Protein AF-A0A2A5M3M6-F1 (afdb_monomer_lite)

pLDDT: mean 82.06, std 17.43, range [42.78, 98.5]

Sequence (174 aa):
FLFVLPYLSKNAVIMMHDLTFHIYC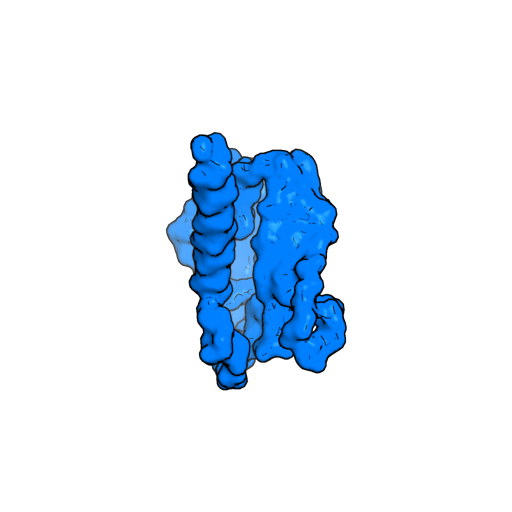NVPYRNICSILFSSFFGKKYYLKEDYTQHDPDFQNIGYCILDSEHLDEDKLKVYFRLLNLPWVYMLDSNDIEVSIIFFKRHYGDGFVKIFSKILEIQKEWFDKNMINFNDVWKPKEIIFQTEYNSAKVRVQSQLSYKLGQTMIINSKSI

Foldseek 3Di:
DVLCVLVAAQQRKDKFFLLLQVVQWPAPCSNVRVLVLVLAAADKDADFDPDDPPDGPSGRMIMGRGHRVCLPPVSVVSVLVSLLRADPDADDPVVLVVVLVSCCVRPNPVSSVSNVVSNVNNVVCVVVVVDPRPPDIDDPPPVCCVPPPDPVVVVVVVVVVVVVVVVVVVVVVD

Radius of gyration: 19.98 Å; chains: 1; bounding box: 68×46×31 Å

Structure (mmCIF, N/CA/C/O backbone):
data_AF-A0A2A5M3M6-F1
#
_entry.id   AF-A0A2A5M3M6-F1
#
loop_
_atom_site.group_PDB
_atom_site.id
_atom_site.type_symbol
_atom_site.label_atom_id
_atom_site.label_alt_id
_atom_site.label_comp_id
_atom_site.label_asym_id
_atom_site.label_entity_id
_atom_site.label_seq_id
_atom_site.pdbx_PDB_ins_code
_atom_site.Cartn_x
_atom_site.Cartn_y
_atom_site.Cartn_z
_atom_site.occupancy
_atom_site.B_iso_or_equiv
_atom_site.auth_seq_id
_atom_site.auth_comp_id
_atom_site.auth_asym_id
_atom_site.auth_atom_id
_atom_site.pdbx_PDB_model_num
ATOM 1 N N . PHE A 1 1 ? -2.678 0.400 -2.857 1.00 91.38 1 PHE A N 1
ATOM 2 C CA . PHE A 1 1 ? -3.033 0.624 -1.437 1.00 91.38 1 PHE A CA 1
ATOM 3 C C . PHE A 1 1 ? -2.824 2.077 -1.006 1.00 91.38 1 PHE A C 1
ATOM 5 O O . PHE A 1 1 ? -3.806 2.717 -0.656 1.00 91.38 1 PHE A O 1
ATOM 12 N N . LEU A 1 2 ? -1.606 2.631 -1.101 1.00 96.31 2 LEU A N 1
ATOM 13 C CA . LEU A 1 2 ? -1.300 4.013 -0.682 1.00 96.31 2 LEU A CA 1
ATOM 14 C C . LEU A 1 2 ? -2.174 5.104 -1.334 1.00 96.31 2 LEU A C 1
ATOM 16 O O . LEU A 1 2 ? -2.390 6.137 -0.726 1.00 96.31 2 LEU A O 1
ATOM 20 N N . PHE A 1 3 ? -2.728 4.904 -2.528 1.00 96.88 3 PHE A N 1
ATOM 21 C CA . PHE A 1 3 ? -3.658 5.879 -3.123 1.00 96.88 3 PHE A CA 1
ATOM 22 C C . PHE A 1 3 ? -5.047 5.917 -2.474 1.00 96.88 3 PHE A C 1
ATOM 24 O O . PHE A 1 3 ? -5.772 6.894 -2.605 1.00 96.88 3 PHE A O 1
ATOM 31 N N . VAL A 1 4 ? -5.437 4.849 -1.780 1.00 96.62 4 VAL A N 1
ATOM 32 C CA . VAL A 1 4 ? -6.770 4.724 -1.172 1.00 96.62 4 VAL A CA 1
ATOM 33 C C . VAL A 1 4 ? -6.716 5.022 0.324 1.00 96.62 4 VAL A C 1
ATOM 35 O O . VAL A 1 4 ? -7.675 5.551 0.877 1.00 96.62 4 VAL A O 1
ATOM 38 N N . LEU A 1 5 ? -5.580 4.727 0.965 1.00 96.25 5 LEU A N 1
ATOM 39 C CA . LEU A 1 5 ? -5.375 4.834 2.409 1.00 96.25 5 LEU A CA 1
ATOM 40 C C . LEU A 1 5 ? -5.850 6.165 3.042 1.00 96.25 5 LEU A C 1
ATOM 42 O O . LEU A 1 5 ? -6.527 6.081 4.062 1.00 96.25 5 LEU A O 1
ATOM 46 N N . PRO A 1 6 ? -5.613 7.364 2.466 1.00 97.31 6 PRO A N 1
ATOM 47 C CA . PRO A 1 6 ? -6.026 8.634 3.081 1.00 97.31 6 PRO A CA 1
ATOM 48 C C . PRO A 1 6 ? -7.541 8.836 3.148 1.00 97.31 6 PRO A C 1
ATOM 50 O O . PRO A 1 6 ? -8.018 9.689 3.890 1.00 97.31 6 PRO A O 1
ATOM 53 N N . TYR A 1 7 ? -8.292 8.094 2.336 1.00 97.12 7 TYR A N 1
ATOM 54 C CA . TYR A 1 7 ? -9.745 8.204 2.241 1.00 97.12 7 TYR A CA 1
ATOM 55 C C . TYR A 1 7 ? -10.468 7.152 3.083 1.00 97.12 7 TYR A C 1
ATOM 57 O O . TYR A 1 7 ? -11.699 7.128 3.117 1.00 97.12 7 TYR A O 1
ATOM 65 N N . LEU A 1 8 ? -9.726 6.265 3.747 1.00 96.38 8 LEU A N 1
ATOM 66 C CA . LEU A 1 8 ? -10.312 5.259 4.615 1.00 96.38 8 LEU A CA 1
ATOM 67 C C . LEU A 1 8 ? -10.756 5.893 5.934 1.00 96.38 8 LEU A C 1
ATOM 69 O O . LEU A 1 8 ? -10.053 6.698 6.543 1.00 96.38 8 LEU A O 1
ATOM 73 N N . SER A 1 9 ? -11.944 5.513 6.401 1.00 96.81 9 SER A N 1
ATOM 74 C CA . SER A 1 9 ? -12.420 5.929 7.716 1.00 96.81 9 SER A CA 1
ATOM 75 C C . SER A 1 9 ? -11.545 5.336 8.823 1.00 96.81 9 SER A C 1
ATOM 77 O O . SER A 1 9 ? -10.909 4.291 8.661 1.00 96.81 9 SER A O 1
ATOM 79 N N . LYS A 1 10 ? -11.570 5.953 10.008 1.00 95.75 10 LYS A N 1
ATOM 80 C CA . LYS A 1 10 ? -11.025 5.315 11.215 1.00 95.75 10 LYS A CA 1
ATOM 81 C C . LYS A 1 10 ? -11.660 3.932 11.385 1.00 95.75 10 LYS A C 1
ATOM 83 O O . LYS A 1 10 ? -12.865 3.784 11.182 1.00 95.75 10 LYS A O 1
ATOM 88 N N . ASN A 1 11 ? -10.853 2.937 11.748 1.00 96.56 11 ASN A N 1
ATOM 89 C CA . ASN A 1 11 ? -11.289 1.546 11.894 1.00 96.56 11 ASN A CA 1
ATOM 90 C C . ASN A 1 11 ? -11.865 0.910 10.617 1.00 96.56 11 ASN A C 1
ATOM 92 O O . ASN A 1 11 ? -12.656 -0.030 10.702 1.00 96.56 11 ASN A O 1
ATOM 96 N N . ALA A 1 12 ? -11.496 1.416 9.433 1.00 97.44 12 ALA A N 1
ATOM 97 C CA . ALA A 1 12 ? -11.903 0.810 8.172 1.00 97.44 12 ALA A CA 1
ATOM 98 C C . ALA A 1 12 ? -11.524 -0.677 8.128 1.00 97.44 12 ALA A C 1
ATOM 100 O O . ALA A 1 12 ? -10.429 -1.079 8.531 1.00 97.44 12 ALA A O 1
ATOM 101 N N . VAL A 1 13 ? -12.442 -1.486 7.606 1.00 97.44 13 VAL A N 1
ATOM 102 C CA . VAL A 1 13 ? -12.218 -2.914 7.395 1.00 97.44 13 VAL A CA 1
ATOM 103 C C . VAL A 1 13 ? -11.672 -3.114 5.992 1.00 97.44 13 VAL A C 1
ATOM 105 O O . VAL A 1 13 ? -12.346 -2.801 5.012 1.00 97.44 13 VAL A O 1
ATOM 108 N N . ILE A 1 14 ? -10.462 -3.657 5.892 1.00 95.94 14 ILE A N 1
ATOM 109 C CA . ILE A 1 14 ? -9.851 -4.027 4.615 1.00 95.94 14 ILE A CA 1
ATOM 110 C C . ILE A 1 14 ? -9.850 -5.538 4.497 1.00 95.94 14 ILE A C 1
ATOM 112 O O . ILE A 1 14 ? -9.270 -6.219 5.337 1.00 95.94 14 ILE A O 1
ATOM 116 N N . MET A 1 15 ? -10.455 -6.046 3.430 1.00 94.50 15 MET A N 1
ATOM 117 C CA . MET A 1 15 ? -10.377 -7.449 3.045 1.00 94.50 15 MET A CA 1
ATOM 118 C C . MET A 1 15 ? -9.305 -7.629 1.971 1.00 94.50 15 MET A C 1
ATOM 120 O O . MET A 1 15 ? -9.247 -6.855 1.016 1.00 94.50 15 MET A O 1
ATOM 124 N N . MET A 1 16 ? -8.467 -8.650 2.126 1.00 92.81 16 MET A N 1
ATOM 125 C CA . MET A 1 16 ? -7.447 -9.033 1.156 1.00 92.81 16 MET A CA 1
ATOM 126 C C . MET A 1 16 ? -7.585 -10.508 0.800 1.00 92.81 16 MET A C 1
ATOM 128 O O . MET A 1 16 ? -7.798 -11.348 1.671 1.00 92.81 16 MET A O 1
ATOM 132 N N . HIS A 1 17 ? -7.451 -10.796 -0.490 1.00 90.25 17 HIS A N 1
ATOM 133 C CA . HIS A 1 17 ? -7.327 -12.144 -1.030 1.00 90.25 17 HIS A CA 1
ATOM 134 C C . HIS A 1 17 ? -5.865 -12.426 -1.407 1.00 90.25 17 HIS A C 1
ATOM 136 O O . HIS A 1 17 ? -5.018 -11.529 -1.346 1.00 90.25 17 HIS A O 1
ATOM 142 N N . ASP A 1 18 ? -5.587 -13.658 -1.830 1.00 89.50 18 ASP A N 1
ATOM 143 C CA . ASP A 1 18 ? -4.273 -14.104 -2.307 1.00 89.50 18 ASP A CA 1
ATOM 144 C C . ASP A 1 18 ? -3.166 -14.027 -1.246 1.00 89.50 18 ASP A C 1
ATOM 146 O O . ASP A 1 18 ? -1.984 -13.859 -1.557 1.00 89.50 18 ASP A O 1
ATOM 150 N N . LEU A 1 19 ? -3.537 -14.182 0.030 1.00 89.81 19 LEU A N 1
ATOM 151 C CA . LEU A 1 19 ? -2.593 -14.182 1.151 1.00 89.81 19 LEU A CA 1
ATOM 152 C C . LEU A 1 19 ? -1.623 -15.367 1.095 1.00 89.81 19 LEU A C 1
ATOM 154 O O . LEU A 1 19 ? -0.476 -15.247 1.521 1.00 89.81 19 LEU A O 1
ATOM 158 N N . THR A 1 20 ? -2.039 -16.488 0.511 1.00 87.81 20 THR A N 1
ATOM 159 C CA . THR A 1 20 ? -1.214 -17.690 0.349 1.00 87.81 20 THR A CA 1
ATOM 160 C C . THR A 1 20 ? -0.894 -17.968 -1.120 1.00 87.81 20 THR A C 1
ATOM 162 O O . THR A 1 20 ? -0.397 -19.030 -1.466 1.00 87.81 20 THR A O 1
ATOM 165 N N . PHE A 1 21 ? -1.066 -16.999 -2.026 1.00 85.31 21 PHE A N 1
ATOM 166 C CA . PHE A 1 21 ? -0.815 -17.205 -3.463 1.00 85.31 21 PHE A CA 1
ATOM 167 C C . PHE A 1 21 ? 0.598 -17.722 -3.791 1.00 85.31 21 PHE A C 1
ATOM 169 O O . PHE A 1 21 ? 0.797 -18.487 -4.737 1.00 85.31 21 PHE A O 1
ATOM 176 N N . HIS A 1 22 ? 1.572 -17.386 -2.947 1.00 85.62 22 HIS A N 1
ATOM 177 C CA . HIS A 1 22 ? 2.954 -17.829 -3.054 1.00 85.62 22 HIS A CA 1
ATOM 178 C C . HIS A 1 22 ? 3.195 -19.331 -2.879 1.00 85.62 22 HIS A C 1
ATOM 180 O O . HIS A 1 22 ? 4.246 -19.801 -3.316 1.00 85.62 22 HIS A O 1
ATOM 186 N N . ILE A 1 23 ? 2.259 -20.081 -2.287 1.00 82.38 23 ILE A N 1
ATOM 187 C CA . ILE A 1 23 ? 2.345 -21.550 -2.225 1.00 82.38 23 ILE A CA 1
ATOM 188 C C . ILE A 1 23 ? 1.782 -22.222 -3.486 1.00 82.38 23 ILE A C 1
ATOM 190 O O . ILE A 1 23 ? 2.126 -23.364 -3.777 1.00 82.38 23 ILE A O 1
ATOM 194 N N . TYR A 1 24 ? 0.959 -21.512 -4.266 1.00 76.62 24 TYR A N 1
ATOM 195 C CA . TYR A 1 24 ? 0.298 -22.053 -5.459 1.00 76.62 24 TYR A CA 1
ATOM 196 C C . TYR A 1 24 ? 1.056 -21.774 -6.761 1.00 76.62 24 TYR A C 1
ATOM 198 O O . TYR A 1 24 ? 0.854 -22.472 -7.755 1.00 76.62 24 TYR A O 1
ATOM 206 N N . CYS A 1 25 ? 1.923 -20.759 -6.791 1.00 72.69 25 CYS A N 1
ATOM 207 C CA . CYS A 1 25 ? 2.657 -20.382 -7.996 1.00 72.69 25 CYS A CA 1
ATOM 208 C C . CYS A 1 25 ? 4.049 -19.831 -7.673 1.00 72.69 25 CYS A C 1
ATOM 210 O O . CYS A 1 25 ? 4.228 -19.119 -6.692 1.00 72.69 25 CYS A O 1
ATOM 212 N N . ASN A 1 26 ? 5.036 -20.110 -8.526 1.00 77.00 26 ASN A N 1
ATOM 213 C CA . ASN A 1 26 ? 6.369 -19.518 -8.417 1.00 77.00 26 ASN A CA 1
ATOM 214 C C . ASN A 1 26 ? 6.507 -18.341 -9.394 1.00 77.00 26 ASN A C 1
ATOM 216 O O . ASN A 1 26 ? 7.112 -18.486 -10.449 1.00 77.00 26 ASN A O 1
ATOM 220 N N . VAL A 1 27 ? 5.892 -17.200 -9.065 1.00 78.81 27 VAL A N 1
ATOM 221 C CA . VAL A 1 27 ? 6.075 -15.933 -9.803 1.00 78.81 27 VAL A CA 1
ATOM 222 C C . VAL A 1 27 ? 6.726 -14.871 -8.919 1.00 78.81 27 VAL A C 1
ATOM 224 O O . VAL A 1 27 ? 6.575 -14.945 -7.695 1.00 78.81 27 VAL A O 1
ATOM 227 N N . PRO A 1 28 ? 7.424 -13.866 -9.476 1.00 77.25 28 PRO A N 1
ATOM 228 C CA . PRO A 1 28 ? 8.188 -12.909 -8.668 1.00 77.25 28 PRO A CA 1
ATOM 229 C C . PRO A 1 28 ? 7.354 -12.085 -7.666 1.00 77.25 28 PRO A C 1
ATOM 231 O O . PRO A 1 28 ? 7.847 -11.736 -6.602 1.00 77.25 28 PRO A O 1
ATOM 234 N N . TYR A 1 29 ? 6.074 -11.824 -7.955 1.00 81.88 29 TYR A N 1
ATOM 235 C CA . TYR A 1 29 ? 5.177 -10.977 -7.146 1.00 81.88 29 TYR A CA 1
ATOM 236 C C . TYR A 1 29 ? 4.211 -11.759 -6.237 1.00 81.88 29 TYR A C 1
ATOM 238 O O . TYR A 1 29 ? 3.288 -11.195 -5.644 1.00 81.88 29 TYR A O 1
ATOM 246 N N . ARG A 1 30 ? 4.399 -13.075 -6.125 1.00 85.38 30 ARG A N 1
ATOM 247 C CA . ARG A 1 30 ? 3.440 -14.003 -5.504 1.00 85.38 30 ARG A CA 1
ATOM 248 C C . ARG A 1 30 ? 3.135 -13.753 -4.021 1.00 85.38 30 ARG A C 1
ATOM 250 O O . ARG A 1 30 ? 2.126 -14.224 -3.509 1.00 85.38 30 ARG A O 1
ATOM 257 N N . ASN A 1 31 ? 4.019 -13.054 -3.315 1.00 89.31 31 ASN A N 1
ATOM 258 C CA . ASN A 1 31 ? 3.945 -12.807 -1.873 1.00 89.31 31 ASN A CA 1
ATOM 259 C C . ASN A 1 31 ? 3.484 -11.383 -1.516 1.00 89.31 31 ASN A C 1
ATOM 261 O O . ASN A 1 31 ? 3.326 -11.091 -0.330 1.00 89.31 31 ASN A O 1
ATOM 265 N N . ILE A 1 32 ? 3.244 -10.503 -2.498 1.00 90.62 32 ILE A N 1
ATOM 266 C CA . ILE A 1 32 ? 2.943 -9.082 -2.249 1.00 90.62 32 ILE A CA 1
ATOM 267 C C . ILE A 1 32 ? 1.692 -8.915 -1.376 1.00 90.62 32 ILE A C 1
ATOM 269 O O . ILE A 1 32 ? 1.721 -8.142 -0.417 1.00 90.62 32 ILE A O 1
ATOM 273 N N . CYS A 1 33 ? 0.618 -9.663 -1.652 1.00 92.75 33 CYS A N 1
ATOM 274 C CA . CYS A 1 33 ? -0.609 -9.595 -0.853 1.00 92.75 33 CYS A CA 1
ATOM 275 C C . CYS A 1 33 ? -0.374 -10.026 0.600 1.00 92.75 33 CYS A C 1
ATOM 277 O O . CYS A 1 33 ? -0.812 -9.332 1.516 1.00 92.75 33 CYS A O 1
ATOM 279 N N . SER A 1 34 ? 0.379 -11.112 0.810 1.00 92.88 34 SER A N 1
ATOM 280 C CA . SER A 1 34 ? 0.761 -11.580 2.147 1.00 92.88 34 SER A CA 1
ATOM 281 C C . SER A 1 34 ? 1.544 -10.514 2.908 1.00 92.88 34 SER A C 1
ATOM 283 O O . SER A 1 34 ? 1.196 -10.189 4.039 1.00 92.88 34 SER A O 1
ATOM 285 N N . ILE A 1 35 ? 2.582 -9.946 2.287 1.00 95.00 35 ILE A N 1
ATOM 286 C CA . ILE A 1 35 ? 3.453 -8.954 2.928 1.00 95.00 35 ILE A CA 1
ATOM 287 C C . ILE A 1 35 ? 2.660 -7.697 3.292 1.00 95.00 35 ILE A C 1
ATOM 289 O O . ILE A 1 35 ? 2.782 -7.186 4.410 1.00 95.00 35 ILE A O 1
ATOM 293 N N . LEU A 1 36 ? 1.830 -7.206 2.367 1.00 96.19 36 LEU A N 1
ATOM 294 C CA . LEU A 1 36 ? 1.000 -6.033 2.608 1.00 96.19 36 LEU A CA 1
ATOM 295 C C . LEU A 1 36 ? 0.023 -6.281 3.763 1.00 96.19 36 LEU A C 1
ATOM 297 O O . LEU A 1 36 ? -0.044 -5.466 4.682 1.00 96.19 36 LEU A O 1
ATOM 301 N N . PHE A 1 37 ? -0.676 -7.420 3.754 1.00 96.00 37 PHE A N 1
ATOM 302 C CA . PHE A 1 37 ? -1.626 -7.772 4.806 1.00 96.00 37 PHE A CA 1
ATOM 303 C C . PHE A 1 37 ? -0.951 -7.892 6.172 1.00 96.00 37 PHE A C 1
ATOM 305 O O . PHE A 1 37 ? -1.434 -7.316 7.148 1.00 96.00 37 PHE A O 1
ATOM 312 N N . SER A 1 38 ? 0.197 -8.576 6.250 1.00 94.75 38 SER A N 1
ATOM 313 C CA . SER A 1 38 ? 0.989 -8.692 7.481 1.00 94.75 38 SER A CA 1
ATOM 314 C C . SER A 1 38 ? 1.407 -7.326 8.028 1.00 94.75 38 SER A C 1
ATOM 316 O O . SER A 1 38 ? 1.443 -7.147 9.247 1.00 94.75 38 SER A O 1
ATOM 318 N N . SER A 1 39 ? 1.640 -6.357 7.141 1.00 96.38 39 SER A N 1
ATOM 319 C CA . SER A 1 39 ? 2.061 -4.995 7.482 1.00 96.38 39 SER A CA 1
ATOM 320 C C . SER A 1 39 ? 0.917 -4.073 7.910 1.00 96.38 39 SER A C 1
ATOM 322 O O . SER A 1 39 ? 1.182 -2.968 8.377 1.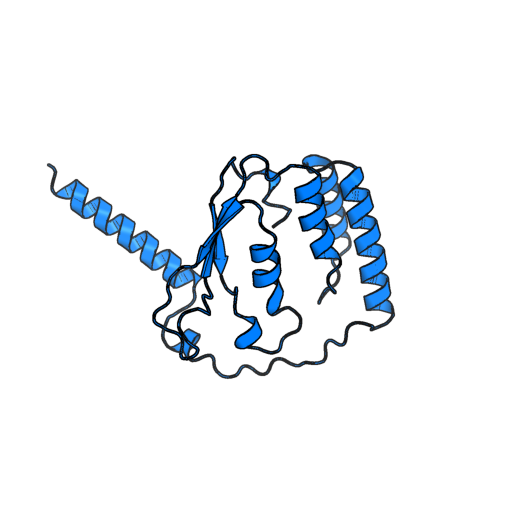00 96.38 39 SER A O 1
ATOM 324 N N . PHE A 1 40 ? -0.350 -4.477 7.772 1.00 97.00 40 PHE A N 1
ATOM 325 C CA . PHE A 1 40 ? -1.461 -3.663 8.264 1.00 97.00 40 PHE A CA 1
ATOM 326 C C . PHE A 1 40 ? -1.419 -3.524 9.785 1.00 97.00 40 PHE A C 1
ATOM 328 O O . PHE A 1 40 ? -1.317 -4.511 10.514 1.00 97.00 40 PHE A O 1
ATOM 335 N N . PHE A 1 41 ? -1.575 -2.300 10.273 1.00 97.06 41 PHE A N 1
ATOM 336 C CA . PHE A 1 41 ? -1.742 -2.026 11.696 1.00 97.06 41 PHE A CA 1
ATOM 337 C C . PHE A 1 41 ? -3.216 -2.117 12.064 1.00 97.06 41 PHE A C 1
ATOM 339 O O . PHE A 1 41 ? -4.039 -1.416 11.476 1.00 97.06 41 PHE A O 1
ATOM 346 N N . GLY A 1 42 ? -3.544 -2.989 13.015 1.00 96.44 42 GLY A N 1
ATOM 347 C CA . GLY A 1 42 ? -4.918 -3.251 13.420 1.00 96.44 42 GLY A CA 1
ATOM 348 C C . GLY A 1 42 ? -5.169 -4.716 13.760 1.00 96.44 42 GLY A C 1
ATOM 349 O O . GLY A 1 42 ? -4.242 -5.535 13.822 1.00 96.44 42 GLY A O 1
ATOM 350 N N . LYS A 1 43 ? -6.441 -5.054 13.983 1.00 97.62 43 LYS A N 1
ATOM 351 C CA . LYS A 1 43 ? -6.853 -6.410 14.352 1.00 97.62 43 LYS A CA 1
ATOM 352 C C . LYS A 1 43 ? -7.128 -7.237 13.100 1.00 97.62 43 LYS A C 1
ATOM 354 O O . LYS A 1 43 ? -8.081 -6.965 12.369 1.00 97.62 43 LYS A O 1
ATOM 359 N N . LYS A 1 44 ? -6.293 -8.251 12.878 1.00 95.19 44 LYS A N 1
ATOM 360 C CA . LYS A 1 44 ? -6.378 -9.165 11.735 1.00 95.19 44 LYS A CA 1
ATOM 361 C C . LYS A 1 44 ? -7.218 -10.388 12.074 1.00 95.19 44 LYS A C 1
ATOM 363 O O . LYS A 1 44 ? -7.154 -10.906 13.186 1.00 95.19 44 LYS A O 1
ATOM 368 N N . TYR A 1 45 ? -7.962 -10.849 11.086 1.00 92.38 45 TYR A N 1
ATOM 369 C CA . TYR A 1 45 ? -8.769 -12.051 11.135 1.00 92.38 45 TYR A CA 1
ATOM 370 C C . TYR A 1 45 ? -8.564 -12.815 9.836 1.00 92.38 45 TYR A C 1
ATOM 372 O O . TYR A 1 45 ? -8.515 -12.225 8.755 1.00 92.38 45 TYR A O 1
ATOM 380 N N . TYR A 1 46 ? -8.477 -14.128 9.956 1.00 86.81 46 TYR A N 1
ATOM 381 C CA . TYR A 1 46 ? -8.441 -15.038 8.826 1.00 86.81 46 TYR A CA 1
ATOM 382 C C . TYR A 1 46 ? -9.796 -15.732 8.766 1.00 86.81 46 TYR A C 1
ATOM 384 O O . TYR A 1 46 ? -10.356 -16.095 9.807 1.00 86.81 46 TYR A O 1
ATOM 392 N N . LEU A 1 47 ? -10.367 -15.837 7.567 1.00 76.44 47 LEU A N 1
ATOM 393 C CA . LEU A 1 47 ? -11.556 -16.666 7.386 1.00 76.44 47 LEU A CA 1
ATOM 394 C C . LEU A 1 47 ? -11.138 -18.125 7.573 1.00 76.44 47 LEU A C 1
ATOM 396 O O . LEU A 1 47 ? -9.967 -18.418 7.425 1.00 76.44 47 LEU A O 1
ATOM 400 N N . LYS A 1 48 ? -12.047 -19.018 7.963 1.00 68.88 48 LYS A N 1
ATOM 401 C CA . LYS A 1 48 ? -11.779 -20.458 7.889 1.00 68.88 48 LYS A CA 1
ATOM 402 C C . LYS A 1 48 ? -12.227 -20.939 6.518 1.00 68.88 48 LYS A C 1
ATOM 404 O O . LYS A 1 48 ? -13.410 -20.845 6.196 1.00 68.88 48 LYS A O 1
ATOM 409 N N . GLU A 1 49 ? -11.291 -21.411 5.717 1.00 61.53 49 GLU A N 1
ATOM 410 C CA . GLU A 1 49 ? -11.543 -22.115 4.468 1.00 61.53 49 GLU A CA 1
ATOM 411 C C . GLU A 1 49 ? -11.455 -23.622 4.734 1.00 61.53 49 GLU A C 1
ATOM 413 O O . GLU A 1 49 ? -10.387 -24.140 5.040 1.00 61.53 49 GLU A O 1
ATOM 418 N N . ASP A 1 50 ? -12.576 -24.334 4.589 1.00 56.09 50 ASP A N 1
ATOM 419 C CA . ASP A 1 50 ? -12.642 -25.804 4.685 1.00 56.09 50 ASP A CA 1
ATOM 420 C C . ASP A 1 50 ? -12.151 -26.503 3.390 1.00 56.09 50 ASP A C 1
ATOM 422 O O . ASP A 1 50 ? -12.419 -27.681 3.168 1.00 56.09 50 ASP A O 1
ATOM 426 N N . TYR A 1 51 ? -11.473 -25.777 2.489 1.00 52.81 51 TYR A N 1
ATOM 427 C CA . TYR A 1 51 ? -11.281 -26.178 1.085 1.00 52.81 51 TYR A CA 1
ATOM 428 C C . TYR A 1 51 ? -9.822 -26.417 0.663 1.00 52.81 51 TYR A C 1
ATOM 430 O O . TYR A 1 51 ? -9.565 -26.611 -0.528 1.00 52.81 51 TYR A O 1
ATOM 438 N N . THR A 1 52 ? -8.848 -26.408 1.578 1.00 53.09 52 THR A N 1
ATOM 439 C CA . THR A 1 52 ? -7.438 -26.598 1.205 1.00 53.09 52 THR A CA 1
ATOM 440 C C . THR A 1 52 ? -6.932 -28.006 1.520 1.00 53.09 52 THR A C 1
ATOM 442 O O . THR A 1 52 ? -7.002 -28.503 2.635 1.00 53.09 52 THR A O 1
ATOM 445 N N . GLN A 1 53 ? -6.348 -28.638 0.500 1.00 57.44 53 GLN A N 1
ATOM 446 C CA . GLN A 1 53 ? -5.559 -29.880 0.579 1.00 57.44 53 GLN A CA 1
ATOM 447 C C . GLN A 1 53 ? -4.257 -29.734 1.395 1.00 57.44 53 GLN A C 1
ATOM 449 O O . GLN A 1 53 ? -3.615 -30.723 1.742 1.00 57.44 53 GLN A O 1
ATOM 454 N N . HIS A 1 54 ? -3.871 -28.497 1.707 1.00 56.44 54 HIS A N 1
ATOM 455 C CA . HIS A 1 54 ? -2.860 -28.156 2.697 1.00 56.44 54 HIS A CA 1
ATOM 456 C C . HIS A 1 54 ? -3.620 -27.700 3.947 1.00 56.44 54 HIS A C 1
ATOM 458 O O . HIS A 1 54 ? -4.331 -26.708 3.845 1.00 56.44 54 HIS A O 1
ATOM 464 N N . ASP A 1 55 ? -3.522 -28.482 5.029 1.00 53.06 55 ASP A N 1
ATOM 465 C CA . ASP A 1 55 ? -3.978 -28.306 6.431 1.00 53.06 55 ASP A CA 1
ATOM 466 C C . ASP A 1 55 ? -4.496 -26.899 6.850 1.00 53.06 55 ASP A C 1
ATOM 468 O O . ASP A 1 55 ? -4.045 -25.883 6.319 1.00 53.06 55 ASP A O 1
ATOM 472 N N . PRO A 1 56 ? -5.391 -26.773 7.851 1.00 52.56 56 PRO A N 1
ATOM 473 C CA . PRO A 1 56 ? -6.511 -25.828 7.900 1.00 52.56 56 PRO A CA 1
ATOM 474 C C . PRO A 1 56 ? -6.116 -24.351 8.141 1.00 52.56 56 PRO A C 1
ATOM 476 O O . PRO A 1 56 ? -6.985 -23.499 8.325 1.00 52.56 56 PRO A O 1
ATOM 479 N N . ASP A 1 57 ? -4.825 -24.021 8.137 1.00 58.78 57 ASP A N 1
ATOM 480 C CA . ASP A 1 57 ? -4.273 -22.716 8.509 1.00 58.78 57 ASP A CA 1
ATOM 481 C C . ASP A 1 57 ? -3.725 -21.908 7.314 1.00 58.78 57 ASP A C 1
ATOM 483 O O . ASP A 1 57 ? -3.305 -20.761 7.483 1.00 58.78 57 ASP A O 1
ATOM 487 N N . PHE A 1 58 ? -3.781 -22.429 6.080 1.00 67.06 58 PHE A N 1
ATOM 488 C CA . PHE A 1 58 ? -3.360 -21.697 4.870 1.00 67.06 58 PHE A CA 1
ATOM 489 C C . PHE A 1 58 ? -4.472 -20.817 4.282 1.00 67.06 58 PHE A C 1
ATOM 491 O O . PHE A 1 58 ? -4.842 -20.933 3.113 1.00 67.06 58 PHE A O 1
ATOM 498 N N . GLN A 1 59 ? -4.976 -19.894 5.099 1.00 77.81 59 GLN A N 1
ATOM 499 C CA . GLN A 1 59 ? -6.108 -19.037 4.754 1.00 77.81 59 GLN A CA 1
ATOM 500 C C . GLN A 1 59 ? -5.742 -18.014 3.680 1.00 77.81 59 GLN A C 1
ATOM 502 O O . GLN A 1 59 ? -4.945 -17.100 3.914 1.00 77.81 59 GLN A O 1
ATOM 507 N N . ASN A 1 60 ? -6.330 -18.161 2.489 1.00 84.44 60 ASN A N 1
ATOM 508 C CA . ASN A 1 60 ? -6.003 -17.304 1.351 1.00 84.44 60 ASN A CA 1
ATOM 509 C C . ASN A 1 60 ? -6.733 -15.951 1.391 1.00 84.44 60 ASN A C 1
ATOM 511 O O . ASN A 1 60 ? -6.360 -15.022 0.669 1.00 84.44 60 ASN A O 1
ATOM 515 N N . ILE A 1 61 ? -7.756 -15.822 2.239 1.00 88.25 61 ILE A N 1
ATOM 516 C CA . ILE A 1 61 ? -8.517 -14.592 2.447 1.00 88.25 61 ILE A CA 1
ATOM 517 C C . ILE A 1 61 ? -8.492 -14.198 3.926 1.00 88.25 61 ILE A C 1
ATOM 519 O O . ILE A 1 61 ? -8.756 -14.993 4.830 1.00 88.25 61 ILE A O 1
ATOM 523 N N . GLY A 1 62 ? -8.232 -12.918 4.173 1.00 90.75 62 GLY A N 1
ATOM 524 C CA . GLY A 1 62 ? -8.264 -12.331 5.505 1.00 90.75 62 GLY A CA 1
ATOM 525 C C . GLY A 1 62 ? -8.790 -10.907 5.475 1.00 90.75 62 GLY A C 1
ATOM 526 O O . GLY A 1 62 ? -8.893 -10.272 4.423 1.00 90.75 62 GLY A O 1
ATOM 527 N N . TYR A 1 63 ? -9.131 -10.386 6.647 1.00 94.75 63 TYR A N 1
ATOM 528 C CA . TYR A 1 63 ? -9.469 -8.980 6.799 1.00 94.75 63 TYR A CA 1
ATOM 529 C C . TYR A 1 63 ? -8.785 -8.366 8.015 1.00 94.75 63 TYR A C 1
ATOM 531 O O . TYR A 1 63 ? -8.506 -9.031 9.011 1.00 94.75 63 TYR A O 1
ATOM 539 N N . CYS A 1 64 ? -8.505 -7.073 7.927 1.00 97.12 64 CYS A N 1
ATOM 540 C CA . CYS A 1 64 ? -7.951 -6.283 9.012 1.00 97.12 64 CYS A CA 1
ATOM 541 C C . CYS A 1 64 ? -8.911 -5.142 9.330 1.00 97.12 64 CYS A C 1
ATOM 543 O O . CYS A 1 64 ? -9.299 -4.388 8.437 1.00 97.12 64 CYS A O 1
ATOM 545 N N . ILE A 1 65 ? -9.285 -5.018 10.601 1.00 98.06 65 ILE A N 1
ATOM 546 C CA . ILE A 1 65 ? -9.858 -3.783 11.128 1.00 98.06 65 ILE A CA 1
ATOM 547 C C . ILE A 1 65 ? -8.667 -2.877 11.402 1.00 98.06 65 ILE A C 1
ATOM 549 O O . ILE A 1 65 ? -7.920 -3.138 12.350 1.00 98.06 65 ILE A O 1
ATOM 553 N N . LEU A 1 66 ? -8.460 -1.878 10.545 1.00 97.56 66 LEU A N 1
ATOM 554 C CA . LEU A 1 66 ? -7.332 -0.969 10.684 1.00 97.56 66 LEU A CA 1
ATOM 555 C C . LEU A 1 66 ? -7.376 -0.238 12.022 1.00 97.56 66 LEU A C 1
ATOM 557 O O . LEU A 1 66 ? -8.433 0.026 12.582 1.00 97.56 66 LEU A O 1
ATOM 561 N N . ASP A 1 67 ? -6.205 0.125 12.512 1.00 95.94 67 ASP A N 1
ATOM 562 C CA . ASP A 1 67 ? -6.078 0.998 13.663 1.00 95.94 67 ASP A CA 1
ATOM 563 C C . ASP A 1 67 ? -6.712 2.384 13.393 1.00 95.94 67 ASP A C 1
ATOM 565 O O . ASP A 1 67 ? -6.719 2.892 12.261 1.00 95.94 67 ASP A O 1
ATOM 569 N N . SER A 1 68 ? -7.264 3.021 14.430 1.00 96.00 68 SER A N 1
ATOM 570 C CA . SER A 1 68 ? -7.895 4.341 14.299 1.00 96.00 68 SER A CA 1
ATOM 571 C C . SER A 1 68 ? -6.919 5.441 13.876 1.00 96.00 68 SER A C 1
ATOM 573 O O . SER A 1 68 ? -7.352 6.444 13.309 1.00 96.00 68 SER A O 1
ATOM 575 N N . GLU A 1 69 ? -5.623 5.239 14.110 1.00 96.25 69 GLU A N 1
ATOM 576 C CA . GLU A 1 69 ? -4.523 6.126 13.735 1.00 96.25 69 GLU A CA 1
ATOM 577 C C . GLU A 1 69 ? -3.683 5.502 12.610 1.00 96.25 69 GLU A C 1
ATOM 579 O O . GLU A 1 69 ? -2.458 5.547 12.635 1.00 96.25 69 GLU A O 1
ATOM 584 N N . HIS A 1 70 ? -4.312 4.864 11.620 1.00 94.12 70 HIS A N 1
ATOM 585 C CA . HIS A 1 70 ? -3.612 4.215 10.499 1.00 94.12 70 HIS A CA 1
ATOM 586 C C . HIS A 1 70 ? -2.806 5.173 9.596 1.00 94.12 70 HIS A C 1
ATOM 588 O O . HIS A 1 70 ? -2.010 4.698 8.787 1.00 94.12 70 HIS A O 1
ATOM 594 N N . LEU A 1 71 ? -3.014 6.489 9.726 1.00 96.38 71 LEU A N 1
ATOM 595 C CA . LEU A 1 71 ? -2.233 7.547 9.068 1.00 96.38 71 LEU A CA 1
ATOM 596 C C . LEU A 1 71 ? -1.110 8.111 9.952 1.00 96.38 71 LEU A C 1
ATOM 598 O O . LEU A 1 71 ? -0.490 9.100 9.574 1.00 96.38 71 LEU A O 1
ATOM 602 N N . ASP A 1 72 ? -0.856 7.509 11.117 1.00 97.00 72 ASP A N 1
ATOM 603 C CA . ASP A 1 72 ? 0.320 7.826 11.925 1.00 97.00 72 ASP A CA 1
ATOM 604 C C . ASP A 1 72 ? 1.611 7.709 11.095 1.00 97.00 72 ASP A C 1
ATOM 606 O O . ASP A 1 72 ? 1.757 6.814 10.253 1.00 97.00 72 ASP A O 1
ATOM 610 N N . GLU A 1 73 ? 2.552 8.621 11.332 1.00 97.12 73 GLU A N 1
ATOM 611 C CA . GLU A 1 73 ? 3.752 8.766 10.510 1.00 97.12 73 GLU A CA 1
ATOM 612 C C . GLU A 1 73 ? 4.613 7.494 10.518 1.00 97.12 73 GLU A C 1
ATOM 614 O O . GLU A 1 73 ? 5.124 7.082 9.471 1.00 97.12 73 GLU A O 1
ATOM 619 N N . ASP A 1 74 ? 4.746 6.826 11.664 1.00 96.38 74 ASP A N 1
ATOM 620 C CA . ASP A 1 74 ? 5.571 5.624 11.774 1.00 96.38 74 ASP A CA 1
ATOM 621 C C . ASP A 1 74 ? 4.918 4.422 11.086 1.00 96.38 74 ASP A C 1
ATOM 623 O O . ASP A 1 74 ? 5.605 3.623 10.437 1.00 96.38 74 ASP A O 1
ATOM 627 N N . LYS A 1 75 ? 3.583 4.346 11.106 1.00 96.31 75 LYS A N 1
ATOM 628 C CA . LYS A 1 75 ? 2.825 3.355 10.324 1.00 96.31 75 LYS A CA 1
ATOM 629 C C . LYS A 1 75 ? 2.954 3.610 8.821 1.00 96.31 75 LYS A C 1
ATOM 631 O O . LYS A 1 75 ? 3.208 2.678 8.053 1.00 96.31 75 LYS A O 1
ATOM 636 N N . LEU A 1 76 ? 2.854 4.869 8.390 1.00 97.69 76 LEU A N 1
ATOM 637 C CA . LEU A 1 76 ? 3.056 5.258 6.991 1.00 97.69 76 LEU A CA 1
ATOM 638 C C . LEU A 1 76 ? 4.471 4.919 6.505 1.00 97.69 76 LEU A C 1
ATOM 640 O O . LEU A 1 76 ? 4.625 4.393 5.398 1.00 97.69 76 LEU A O 1
ATOM 644 N N . LYS A 1 77 ? 5.506 5.130 7.332 1.00 96.94 77 LYS A N 1
ATOM 645 C CA . LYS A 1 77 ? 6.888 4.726 7.008 1.00 96.94 77 LYS A CA 1
ATOM 646 C C . LYS A 1 77 ? 6.988 3.232 6.713 1.00 96.94 77 LYS A C 1
ATOM 648 O O . LYS A 1 77 ? 7.727 2.861 5.804 1.00 96.94 77 LYS A O 1
ATOM 653 N N . VAL A 1 78 ? 6.251 2.374 7.422 1.00 96.88 78 VAL A N 1
ATOM 654 C CA . VAL A 1 78 ? 6.224 0.933 7.122 1.00 96.88 78 VAL A CA 1
ATOM 655 C C . VAL A 1 78 ? 5.636 0.668 5.739 1.00 96.88 78 VAL A C 1
ATOM 657 O O . VAL A 1 78 ? 6.261 -0.043 4.955 1.00 96.88 78 VAL A O 1
ATOM 660 N N . TYR A 1 79 ? 4.510 1.289 5.384 1.00 96.62 79 TYR A N 1
ATOM 661 C CA . TYR A 1 79 ? 3.919 1.103 4.054 1.00 96.62 79 TYR A CA 1
ATOM 662 C C . TYR A 1 79 ? 4.817 1.612 2.921 1.00 96.62 79 TYR A C 1
ATOM 664 O O . TYR A 1 79 ? 4.938 0.942 1.898 1.00 96.62 79 TYR A O 1
ATOM 672 N N . PHE A 1 80 ? 5.490 2.752 3.099 1.00 97.00 80 PHE A N 1
ATOM 673 C CA . PHE A 1 80 ? 6.450 3.249 2.109 1.00 97.00 80 PHE A CA 1
ATOM 674 C C . PHE A 1 80 ? 7.694 2.358 2.011 1.00 97.00 80 PHE A C 1
ATOM 676 O O . PHE A 1 80 ? 8.182 2.128 0.909 1.00 97.00 80 PHE A O 1
ATOM 683 N N . ARG A 1 81 ? 8.180 1.781 3.120 1.00 93.69 81 ARG A N 1
ATOM 684 C CA . ARG A 1 81 ? 9.295 0.815 3.096 1.00 93.69 81 ARG A CA 1
ATOM 685 C C . ARG A 1 81 ? 8.973 -0.440 2.290 1.00 93.69 81 ARG A C 1
ATOM 687 O O . ARG A 1 81 ? 9.892 -1.006 1.709 1.00 93.69 81 ARG A O 1
ATOM 694 N N . LEU A 1 82 ? 7.707 -0.857 2.201 1.00 94.88 82 LEU A N 1
ATOM 695 C CA . LEU A 1 82 ? 7.325 -1.981 1.335 1.00 94.88 82 LEU A CA 1
ATOM 696 C C . LEU A 1 82 ? 7.612 -1.707 -0.145 1.00 94.88 82 LEU A C 1
ATOM 698 O O . LEU A 1 82 ? 7.847 -2.647 -0.898 1.00 94.88 82 LEU A O 1
ATOM 702 N N . LEU A 1 83 ? 7.651 -0.439 -0.566 1.00 93.94 83 LEU A N 1
ATOM 703 C CA . LEU A 1 83 ? 8.014 -0.075 -1.935 1.00 93.94 83 LEU A CA 1
ATOM 704 C C . LEU A 1 83 ? 9.509 -0.305 -2.237 1.00 93.94 83 LEU A C 1
ATOM 706 O O . LEU A 1 83 ? 9.879 -0.311 -3.406 1.00 93.94 83 LEU A O 1
ATOM 710 N N . ASN A 1 84 ? 10.357 -0.550 -1.229 1.00 88.62 84 ASN A N 1
ATOM 711 C CA . ASN A 1 84 ? 11.751 -0.972 -1.435 1.00 88.62 84 ASN A CA 1
ATOM 712 C C . ASN A 1 84 ? 11.878 -2.422 -1.911 1.00 88.62 84 ASN A C 1
ATOM 714 O O . ASN A 1 84 ? 12.972 -2.841 -2.282 1.00 88.62 84 ASN A O 1
ATOM 718 N N . LEU A 1 85 ? 10.806 -3.218 -1.853 1.00 89.62 85 LEU A N 1
ATOM 719 C CA . LEU A 1 85 ? 10.837 -4.565 -2.414 1.00 89.62 85 LEU A CA 1
ATOM 720 C C . LEU A 1 85 ? 11.042 -4.477 -3.935 1.00 89.62 85 LEU A C 1
ATOM 722 O O . LEU A 1 85 ? 10.475 -3.572 -4.544 1.00 89.62 85 LEU A O 1
ATOM 726 N N . PRO A 1 86 ? 11.826 -5.374 -4.559 1.00 87.75 86 PRO A N 1
ATOM 727 C CA . PRO A 1 86 ? 12.104 -5.314 -5.994 1.00 87.75 86 PRO A CA 1
ATOM 728 C C . PRO A 1 86 ? 10.828 -5.284 -6.839 1.00 87.75 86 PRO A C 1
ATOM 730 O O . PRO A 1 86 ? 9.931 -6.111 -6.644 1.00 87.75 86 PRO A O 1
ATOM 733 N N . TRP A 1 87 ? 10.732 -4.335 -7.771 1.00 86.88 87 TRP A N 1
ATOM 734 C CA . TRP A 1 87 ? 9.561 -4.231 -8.642 1.00 86.88 87 TRP A CA 1
ATOM 735 C C . TRP A 1 87 ? 9.688 -5.118 -9.874 1.00 86.88 87 TRP A C 1
ATOM 737 O O . TRP A 1 87 ? 10.769 -5.320 -10.418 1.00 86.88 87 TRP A O 1
ATOM 747 N N . VAL A 1 88 ? 8.547 -5.628 -10.339 1.00 83.69 88 VAL A N 1
ATOM 748 C CA . VAL A 1 88 ? 8.487 -6.424 -11.575 1.00 83.69 88 VAL A CA 1
ATOM 749 C C . VAL A 1 88 ? 8.327 -5.562 -12.831 1.00 83.69 88 VAL A C 1
ATOM 751 O O . VAL A 1 88 ? 8.460 -6.058 -13.943 1.00 83.69 88 VAL A O 1
ATOM 754 N N . TYR A 1 89 ? 8.055 -4.269 -12.645 1.00 86.44 89 TYR A N 1
ATOM 755 C CA . TYR A 1 89 ? 7.993 -3.241 -13.681 1.00 86.44 89 TYR A CA 1
ATOM 756 C C . TYR A 1 89 ? 8.392 -1.879 -13.093 1.00 86.44 89 TYR A C 1
ATOM 758 O O . TYR A 1 89 ? 8.250 -1.656 -11.890 1.00 86.44 89 TYR A O 1
ATOM 766 N N . MET A 1 90 ? 8.857 -0.961 -13.940 1.00 88.62 90 MET A N 1
ATOM 767 C CA . MET A 1 90 ? 9.024 0.448 -13.577 1.00 88.62 90 MET A CA 1
ATOM 768 C C . MET A 1 90 ? 7.768 1.241 -13.931 1.00 88.62 90 MET A C 1
ATOM 770 O O . MET A 1 90 ? 7.124 0.970 -14.942 1.00 88.62 90 MET A O 1
ATOM 774 N N . LEU A 1 91 ? 7.442 2.234 -13.103 1.00 90.56 91 LEU A N 1
ATOM 775 C CA . LEU A 1 91 ? 6.407 3.219 -13.413 1.00 90.56 91 LEU A CA 1
ATOM 776 C C . LEU A 1 91 ? 6.852 4.103 -14.583 1.00 90.56 91 LEU A C 1
ATOM 778 O O . LEU A 1 91 ? 8.038 4.426 -14.701 1.00 90.56 91 LEU A O 1
ATOM 782 N N . ASP A 1 92 ? 5.900 4.526 -15.412 1.00 91.75 92 ASP A N 1
ATOM 783 C CA . ASP A 1 92 ? 6.167 5.539 -16.427 1.00 91.75 92 ASP A CA 1
ATOM 784 C C . ASP A 1 92 ? 6.247 6.951 -15.816 1.00 91.75 92 ASP A C 1
ATOM 786 O O . ASP A 1 92 ? 5.951 7.179 -14.640 1.00 91.75 92 ASP A O 1
ATOM 790 N N . SER A 1 93 ? 6.699 7.923 -16.611 1.00 94.31 93 SER A N 1
ATOM 791 C CA . SER A 1 93 ? 6.901 9.295 -16.135 1.00 94.31 93 SER A CA 1
ATOM 792 C C . SER A 1 93 ? 5.609 9.975 -15.675 1.00 94.31 93 SER A C 1
ATOM 794 O O . SER A 1 93 ? 5.655 10.763 -14.731 1.00 94.31 93 SER A O 1
ATOM 796 N N . ASN A 1 94 ? 4.474 9.662 -16.302 1.00 95.75 94 ASN A N 1
ATOM 797 C CA . ASN A 1 94 ? 3.182 10.244 -15.953 1.00 95.75 94 ASN A CA 1
ATOM 798 C C . ASN A 1 94 ? 2.671 9.670 -14.622 1.00 95.75 94 ASN A C 1
ATOM 800 O O . ASN A 1 94 ? 2.261 10.419 -13.737 1.00 95.75 94 ASN A O 1
ATOM 804 N N . ASP A 1 95 ? 2.785 8.357 -14.427 1.00 95.06 95 ASP A N 1
ATOM 805 C CA . ASP A 1 95 ? 2.437 7.694 -13.169 1.00 95.06 95 ASP A CA 1
ATOM 806 C C . ASP A 1 95 ? 3.322 8.168 -12.009 1.00 95.06 95 ASP A C 1
ATOM 808 O O . ASP A 1 95 ? 2.839 8.338 -10.883 1.00 95.06 95 ASP A O 1
ATOM 812 N N . ILE A 1 96 ? 4.607 8.430 -12.267 1.00 96.62 96 ILE A N 1
ATOM 813 C CA . ILE A 1 96 ? 5.517 9.025 -11.278 1.00 96.62 96 ILE A CA 1
ATOM 814 C C . ILE A 1 96 ? 5.043 10.428 -10.886 1.00 96.62 96 ILE A C 1
ATOM 816 O O . ILE A 1 96 ? 4.963 10.725 -9.692 1.00 96.62 96 ILE A O 1
ATOM 820 N N . GLU A 1 97 ? 4.707 11.280 -11.855 1.00 97.44 97 GLU A N 1
ATOM 821 C CA . GLU A 1 97 ? 4.229 12.642 -11.594 1.00 97.44 97 GLU A CA 1
ATOM 822 C C . GLU A 1 97 ? 2.930 12.633 -10.777 1.00 97.44 97 GLU A C 1
ATOM 824 O O . GLU A 1 97 ? 2.848 13.278 -9.725 1.00 97.44 97 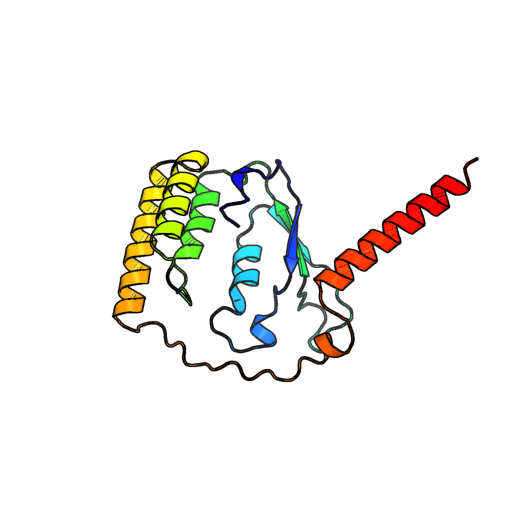GLU A O 1
ATOM 829 N N . VAL A 1 98 ? 1.949 11.828 -11.196 1.00 97.75 98 VAL A N 1
ATOM 830 C CA . VAL A 1 98 ? 0.680 11.647 -10.477 1.00 97.75 98 VAL A CA 1
ATOM 831 C C . VAL A 1 98 ? 0.927 11.153 -9.050 1.00 97.75 98 VAL A C 1
ATOM 833 O O . VAL A 1 98 ? 0.325 11.670 -8.104 1.00 97.75 98 VAL A O 1
ATOM 836 N N . SER A 1 99 ? 1.846 10.200 -8.870 1.00 97.19 99 SER A N 1
ATOM 837 C CA . SER A 1 99 ? 2.221 9.682 -7.549 1.00 97.19 99 SER A CA 1
ATOM 838 C C . SER A 1 99 ? 2.839 10.760 -6.663 1.00 97.19 99 SER A C 1
ATOM 840 O O . SER A 1 99 ? 2.452 10.885 -5.503 1.00 97.19 99 SER A O 1
ATOM 842 N N . ILE A 1 100 ? 3.756 11.573 -7.193 1.00 98.12 100 ILE A N 1
ATOM 843 C CA . ILE A 1 100 ? 4.395 12.665 -6.445 1.00 98.12 100 ILE A CA 1
ATOM 844 C C . ILE A 1 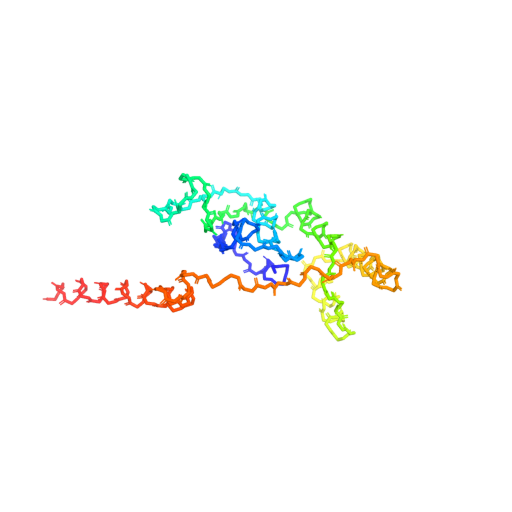100 ? 3.360 13.707 -6.019 1.00 98.12 100 ILE A C 1
ATOM 846 O O . ILE A 1 100 ? 3.339 14.094 -4.848 1.00 98.12 100 ILE A O 1
ATOM 850 N N . ILE A 1 101 ? 2.481 14.135 -6.930 1.00 98.19 101 ILE A N 1
ATOM 851 C CA . ILE A 1 101 ? 1.413 15.101 -6.628 1.00 98.19 101 ILE A CA 1
ATOM 852 C C . ILE A 1 101 ? 0.496 14.546 -5.535 1.00 98.19 101 ILE A C 1
ATOM 854 O O . ILE A 1 101 ? 0.201 15.235 -4.553 1.00 98.19 101 ILE A O 1
ATOM 858 N N . PHE A 1 102 ? 0.078 13.287 -5.675 1.00 98.44 102 PHE A N 1
ATOM 859 C CA . PHE A 1 102 ? -0.791 12.629 -4.709 1.00 98.44 102 PHE A CA 1
ATOM 860 C C . PHE A 1 102 ? -0.116 12.490 -3.337 1.00 98.44 102 PHE A C 1
ATOM 862 O O . PHE A 1 102 ? -0.692 12.887 -2.322 1.00 98.44 102 PHE A O 1
ATOM 869 N N . PHE A 1 103 ? 1.120 11.983 -3.287 1.00 98.50 103 PHE A N 1
ATOM 870 C CA . PHE A 1 103 ? 1.846 11.795 -2.032 1.00 98.50 103 PHE A CA 1
ATOM 871 C C . PHE A 1 103 ? 2.174 13.116 -1.352 1.00 98.50 103 PHE A C 1
ATOM 873 O O . PHE A 1 103 ? 2.026 13.219 -0.135 1.00 98.50 103 PHE A O 1
ATOM 880 N N . LYS A 1 104 ? 2.522 14.157 -2.112 1.00 98.31 104 LYS A N 1
ATOM 881 C CA . LYS A 1 104 ? 2.714 15.495 -1.555 1.00 98.31 104 LYS A CA 1
ATOM 882 C C . LYS A 1 104 ? 1.442 16.008 -0.891 1.00 98.31 104 LYS A C 1
ATOM 884 O O . LYS A 1 104 ? 1.499 16.494 0.235 1.00 98.31 104 LYS A O 1
ATOM 889 N N . ARG A 1 105 ? 0.300 15.869 -1.570 1.00 98.12 105 ARG A N 1
ATOM 890 C CA . ARG A 1 105 ? -1.000 16.338 -1.078 1.00 98.12 105 ARG A CA 1
ATOM 891 C C . ARG A 1 105 ? -1.460 15.606 0.183 1.00 98.12 105 ARG A C 1
ATOM 893 O O . ARG A 1 105 ? -2.047 16.240 1.054 1.00 98.12 105 ARG A O 1
ATOM 900 N N . HIS A 1 106 ? -1.249 14.293 0.255 1.00 98.12 106 HIS A N 1
ATOM 901 C CA . HIS A 1 106 ? -1.855 13.452 1.293 1.00 98.12 106 HIS A CA 1
ATOM 902 C C . HIS A 1 106 ? -0.907 13.025 2.416 1.00 98.12 106 HIS A C 1
ATOM 904 O O . HIS A 1 106 ? -1.380 12.716 3.505 1.00 98.12 106 HIS A O 1
ATOM 910 N N . TYR A 1 107 ? 0.402 13.017 2.171 1.00 98.00 107 TYR A N 1
ATOM 911 C CA . TYR A 1 107 ? 1.405 12.537 3.126 1.00 98.00 107 TYR A CA 1
ATOM 912 C C . TYR A 1 107 ? 2.487 13.578 3.435 1.00 98.00 107 TYR A C 1
ATOM 914 O O . TYR A 1 107 ? 3.102 13.525 4.494 1.00 98.00 107 TYR A O 1
ATOM 922 N N . GLY A 1 108 ? 2.701 14.554 2.549 1.00 97.81 108 GLY A N 1
ATOM 923 C CA . GLY A 1 108 ? 3.665 15.639 2.735 1.00 97.81 108 GLY A CA 1
ATOM 924 C C . GLY A 1 108 ? 5.043 15.366 2.124 1.00 97.81 108 GLY A C 1
ATOM 925 O O . GLY A 1 108 ? 5.361 14.261 1.673 1.00 97.81 108 GLY A O 1
ATOM 926 N N . ASP A 1 109 ? 5.889 16.401 2.101 1.00 98.12 109 ASP A N 1
ATOM 927 C CA . ASP A 1 109 ? 7.172 16.385 1.380 1.00 98.12 109 ASP A CA 1
ATOM 928 C C . ASP A 1 109 ? 8.164 15.333 1.911 1.00 98.12 109 ASP A C 1
ATOM 930 O O . ASP A 1 109 ? 9.023 14.861 1.166 1.00 98.12 109 ASP A O 1
ATOM 934 N N . GLY A 1 110 ? 8.049 14.931 3.182 1.00 97.75 110 GLY A N 1
ATOM 935 C CA . GLY A 1 110 ? 8.876 13.867 3.760 1.00 97.75 110 GLY A CA 1
ATOM 936 C C . GLY A 1 110 ? 8.701 12.531 3.031 1.00 97.75 110 GLY A C 1
ATOM 937 O O . GLY A 1 110 ? 9.685 11.898 2.648 1.00 97.75 110 GLY A O 1
ATOM 938 N N . PHE A 1 111 ? 7.457 12.137 2.754 1.00 98.12 111 PHE A N 1
ATOM 939 C CA . PHE A 1 111 ? 7.157 10.892 2.043 1.00 98.12 111 PHE A CA 1
ATOM 940 C C . PHE A 1 111 ? 7.442 10.977 0.545 1.00 98.12 111 PHE A C 1
ATOM 942 O O . PHE A 1 111 ? 7.832 9.976 -0.053 1.00 98.12 111 PHE A O 1
ATOM 949 N N . VAL A 1 112 ? 7.344 12.170 -0.050 1.00 98.44 112 VAL A N 1
ATOM 950 C CA . VAL A 1 112 ? 7.806 12.402 -1.428 1.00 98.44 112 VAL A CA 1
ATOM 951 C C . VAL A 1 112 ? 9.305 12.137 -1.536 1.00 98.44 112 VAL A C 1
ATOM 953 O O . VAL A 1 112 ? 9.721 11.394 -2.417 1.00 98.44 112 VAL A O 1
ATOM 956 N N . LYS A 1 113 ? 10.117 12.660 -0.605 1.00 98.19 113 LYS A N 1
ATOM 957 C CA . LYS A 1 113 ? 11.569 12.405 -0.582 1.00 98.19 113 LYS A CA 1
ATOM 958 C C . LYS A 1 113 ? 11.891 10.918 -0.453 1.00 98.19 113 LYS A C 1
ATOM 960 O O . LYS A 1 113 ? 12.784 10.434 -1.144 1.00 98.19 113 LYS A O 1
ATOM 965 N N . ILE A 1 114 ? 11.158 10.201 0.405 1.00 97.69 114 ILE A N 1
ATOM 966 C CA . ILE A 1 114 ? 11.290 8.744 0.522 1.00 97.69 114 ILE A CA 1
ATOM 967 C C . ILE A 1 114 ? 10.991 8.107 -0.835 1.00 97.69 114 ILE A C 1
ATOM 969 O O . ILE A 1 114 ? 11.862 7.441 -1.379 1.00 97.69 114 ILE A O 1
ATOM 973 N N . PHE A 1 115 ? 9.817 8.361 -1.416 1.00 97.81 115 PHE A N 1
ATOM 974 C CA . PHE A 1 115 ? 9.413 7.779 -2.697 1.00 97.81 115 PHE A CA 1
ATOM 975 C C . PHE A 1 115 ? 10.401 8.066 -3.835 1.00 97.81 115 PHE A C 1
ATOM 977 O O . PHE A 1 115 ? 10.765 7.142 -4.558 1.00 97.81 115 PHE A O 1
ATOM 984 N N . SER A 1 116 ? 10.909 9.296 -3.952 1.00 97.50 116 SER A N 1
ATOM 985 C CA . SER A 1 116 ? 11.946 9.645 -4.931 1.00 97.50 116 SER A CA 1
ATOM 986 C C . SER A 1 116 ? 13.206 8.795 -4.759 1.00 97.50 116 SER A C 1
ATOM 988 O O . SER A 1 116 ? 13.746 8.298 -5.744 1.00 97.50 116 SER A O 1
ATOM 990 N N . LYS A 1 117 ? 13.646 8.555 -3.517 1.00 97.75 117 LYS A N 1
ATOM 991 C CA . LYS A 1 117 ? 14.810 7.697 -3.262 1.00 97.75 117 LYS A CA 1
ATOM 992 C C . LYS A 1 117 ? 14.549 6.237 -3.635 1.00 97.75 117 LYS A C 1
ATOM 994 O O . LYS A 1 117 ? 15.448 5.569 -4.136 1.00 97.75 117 LYS A O 1
ATOM 999 N N . ILE A 1 118 ? 13.327 5.754 -3.422 1.00 96.44 118 ILE A N 1
ATOM 1000 C CA . ILE A 1 118 ? 12.913 4.412 -3.850 1.00 96.44 118 ILE A CA 1
ATOM 1001 C C . ILE A 1 118 ? 12.960 4.304 -5.373 1.00 96.44 118 ILE A C 1
ATOM 1003 O O . ILE A 1 118 ? 13.526 3.345 -5.887 1.00 96.44 118 ILE A O 1
ATOM 1007 N N . LEU A 1 119 ? 12.435 5.299 -6.095 1.00 96.25 119 LEU A N 1
ATOM 1008 C CA . LEU A 1 119 ? 12.485 5.332 -7.559 1.00 96.25 119 LEU A CA 1
ATOM 1009 C C . LEU A 1 119 ? 13.920 5.272 -8.093 1.00 96.25 119 LEU A C 1
ATOM 1011 O O . LEU A 1 119 ? 14.174 4.538 -9.045 1.00 96.25 119 LEU A O 1
ATOM 1015 N N . GLU A 1 120 ? 14.857 5.998 -7.475 1.00 95.69 120 GLU A N 1
ATOM 1016 C CA . GLU A 1 120 ? 16.280 5.931 -7.834 1.00 95.69 120 GLU A CA 1
ATOM 1017 C C . GLU A 1 120 ? 16.846 4.512 -7.677 1.00 95.69 120 GLU A C 1
ATOM 1019 O O . GLU A 1 120 ? 17.483 4.004 -8.598 1.00 95.69 120 GLU A O 1
ATOM 1024 N N . ILE A 1 121 ? 16.581 3.861 -6.538 1.00 93.69 121 ILE A N 1
ATOM 1025 C CA . ILE A 1 121 ? 17.065 2.501 -6.247 1.00 93.69 121 ILE A CA 1
ATOM 1026 C C . ILE A 1 121 ? 16.468 1.488 -7.227 1.00 93.69 121 ILE A C 1
ATOM 1028 O O . ILE A 1 121 ? 17.193 0.669 -7.787 1.00 93.69 121 ILE A O 1
ATOM 1032 N N . GLN A 1 122 ? 15.154 1.549 -7.459 1.00 92.12 122 GLN A N 1
ATOM 1033 C CA . GLN A 1 122 ? 14.476 0.641 -8.385 1.00 92.12 122 GLN A CA 1
ATOM 1034 C C . GLN A 1 122 ? 15.014 0.825 -9.802 1.00 92.12 122 GLN A C 1
ATOM 1036 O O . GLN A 1 122 ? 15.359 -0.156 -10.455 1.00 92.12 122 GLN A O 1
ATOM 1041 N N . LYS A 1 123 ? 15.183 2.074 -10.255 1.00 92.50 123 LYS A N 1
ATOM 1042 C CA . LYS A 1 123 ? 15.774 2.363 -11.563 1.00 92.50 123 LYS A CA 1
ATOM 1043 C C . LYS A 1 123 ? 17.177 1.770 -11.692 1.00 92.50 123 LYS A C 1
ATOM 1045 O O . LYS A 1 123 ? 17.460 1.110 -12.684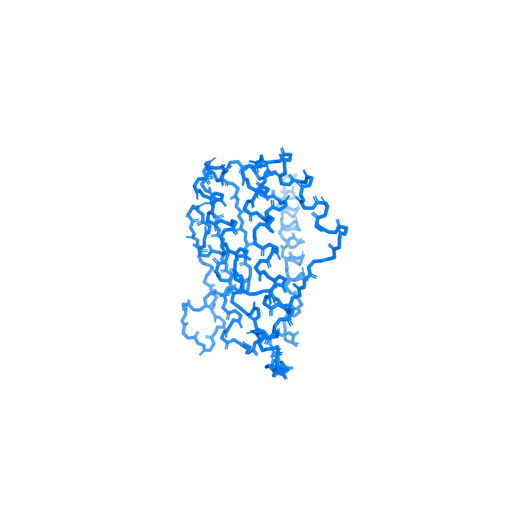 1.00 92.50 123 LYS A O 1
ATOM 1050 N N . GLU A 1 124 ? 18.023 1.931 -10.676 1.00 91.88 124 GLU A N 1
ATOM 1051 C CA . GLU A 1 124 ? 19.363 1.338 -10.663 1.00 91.88 124 GLU A CA 1
ATOM 1052 C C . GLU A 1 124 ? 19.319 -0.197 -10.770 1.00 91.88 124 GLU A C 1
ATOM 1054 O O . GLU A 1 124 ? 20.102 -0.787 -11.518 1.00 91.88 124 GLU A O 1
ATOM 1059 N N . TRP A 1 125 ? 18.402 -0.857 -10.057 1.00 88.94 125 TRP A N 1
ATOM 1060 C CA . TRP A 1 125 ? 18.234 -2.312 -10.136 1.00 88.94 125 TRP A CA 1
ATOM 1061 C C . TRP A 1 125 ? 17.749 -2.785 -11.506 1.00 88.94 125 TRP A C 1
ATOM 1063 O O . TRP A 1 125 ? 18.220 -3.822 -11.982 1.00 88.94 125 TRP A O 1
ATOM 1073 N N . PHE A 1 126 ? 16.849 -2.031 -12.141 1.00 86.00 126 PHE A N 1
ATOM 1074 C CA . PHE A 1 126 ? 16.388 -2.292 -13.505 1.00 86.00 126 PHE A CA 1
ATOM 1075 C C . PHE A 1 126 ? 17.517 -2.114 -14.521 1.00 86.00 126 PHE A C 1
ATOM 1077 O O . PHE A 1 126 ? 17.785 -3.032 -15.294 1.00 86.00 126 PHE A O 1
ATOM 1084 N N . ASP A 1 127 ? 18.231 -0.989 -14.468 1.00 86.31 127 ASP A N 1
ATOM 1085 C CA . ASP A 1 127 ? 19.325 -0.675 -15.394 1.00 86.31 127 ASP A CA 1
ATOM 1086 C C . ASP A 1 127 ? 20.459 -1.715 -15.305 1.00 86.31 127 ASP A C 1
ATOM 1088 O O . ASP A 1 127 ? 21.106 -2.039 -16.302 1.00 86.31 127 ASP A O 1
ATOM 1092 N N . LYS A 1 128 ? 20.684 -2.283 -14.113 1.00 84.69 128 LYS A N 1
ATOM 1093 C CA . LYS A 1 128 ? 21.699 -3.318 -13.860 1.00 84.69 128 LYS A CA 1
ATOM 1094 C C . LYS A 1 128 ? 21.196 -4.757 -14.039 1.00 84.69 128 LYS A C 1
ATOM 1096 O O . LYS A 1 128 ? 21.966 -5.681 -13.782 1.00 84.69 128 LYS A O 1
ATOM 1101 N N . ASN A 1 129 ? 19.938 -4.971 -14.446 1.00 74.75 129 ASN A N 1
ATOM 1102 C CA . ASN A 1 129 ? 19.293 -6.294 -14.514 1.00 74.75 129 ASN A CA 1
ATOM 1103 C C . ASN A 1 129 ? 19.468 -7.127 -13.225 1.00 74.75 129 ASN A C 1
ATOM 1105 O O . ASN A 1 129 ? 19.616 -8.348 -13.267 1.00 74.75 129 ASN A O 1
ATOM 1109 N N . MET A 1 130 ? 19.470 -6.473 -12.059 1.00 67.25 130 MET A N 1
ATOM 1110 C CA . MET A 1 130 ? 19.673 -7.147 -10.767 1.00 67.25 130 MET A CA 1
ATOM 1111 C C . MET A 1 130 ? 18.458 -7.980 -10.337 1.00 67.25 130 MET A C 1
ATOM 1113 O O . MET A 1 130 ? 18.550 -8.778 -9.405 1.00 67.25 130 MET A O 1
ATOM 1117 N N . ILE A 1 131 ? 17.324 -7.807 -11.015 1.00 65.94 131 ILE A N 1
ATOM 1118 C CA . ILE A 1 131 ? 16.086 -8.543 -10.786 1.00 65.94 131 ILE A CA 1
ATOM 1119 C C . ILE A 1 131 ? 15.963 -9.575 -11.910 1.00 65.94 131 ILE A C 1
ATOM 1121 O O . ILE A 1 131 ? 15.758 -9.229 -13.070 1.00 65.94 131 ILE A O 1
ATOM 1125 N N . ASN A 1 132 ? 16.139 -10.857 -11.587 1.00 55.59 132 ASN A N 1
ATOM 1126 C CA . ASN A 1 132 ? 16.040 -11.927 -12.576 1.00 55.59 132 ASN A CA 1
ATOM 1127 C C . ASN A 1 132 ? 14.559 -12.274 -12.811 1.00 55.59 132 ASN A C 1
ATOM 1129 O O . ASN A 1 132 ? 13.940 -12.979 -12.017 1.00 55.59 132 ASN A O 1
ATOM 1133 N N . PHE A 1 133 ? 13.983 -11.747 -13.893 1.00 56.81 133 PHE A N 1
ATOM 1134 C CA . PHE A 1 133 ? 12.568 -11.923 -14.250 1.00 56.81 133 PHE A CA 1
ATOM 1135 C C . PHE A 1 133 ? 12.235 -13.309 -14.839 1.00 56.81 133 PHE A C 1
ATOM 1137 O O . PHE A 1 133 ? 11.073 -13.579 -15.136 1.00 56.81 133 PHE A O 1
ATOM 1144 N N . ASN A 1 134 ? 13.228 -14.185 -15.028 1.00 50.66 134 ASN A N 1
ATOM 1145 C CA . ASN A 1 134 ? 13.099 -15.391 -15.855 1.00 50.66 134 ASN A CA 1
ATOM 1146 C C . ASN A 1 134 ? 12.487 -16.627 -15.175 1.00 50.66 134 ASN A C 1
ATOM 1148 O O . ASN A 1 134 ? 12.486 -17.703 -15.773 1.00 50.66 134 ASN A O 1
ATOM 1152 N N . ASP A 1 135 ? 11.874 -16.495 -14.000 1.00 49.06 135 ASP A N 1
ATOM 1153 C CA . ASP A 1 135 ? 10.985 -17.547 -13.497 1.00 49.06 135 ASP A CA 1
ATOM 1154 C C . ASP A 1 135 ? 9.631 -17.439 -14.212 1.00 49.06 135 ASP A C 1
ATOM 1156 O O . ASP A 1 135 ? 8.658 -16.857 -13.726 1.00 49.06 135 ASP A O 1
ATOM 1160 N N . VAL A 1 136 ? 9.604 -17.973 -15.437 1.00 47.03 136 VAL A N 1
ATOM 1161 C CA . VAL A 1 136 ? 8.417 -18.072 -16.287 1.00 47.03 136 VAL A CA 1
ATOM 1162 C C . VAL A 1 136 ? 7.332 -18.831 -15.530 1.00 47.03 136 VAL A C 1
ATOM 1164 O O . VAL A 1 136 ? 7.446 -20.032 -15.273 1.00 47.03 136 VAL A O 1
ATOM 1167 N N . TRP A 1 137 ? 6.238 -18.137 -15.223 1.00 44.53 137 TRP A N 1
ATOM 1168 C CA . TRP A 1 137 ? 5.009 -18.781 -14.791 1.00 44.53 137 TRP A CA 1
ATOM 1169 C C . TRP A 1 137 ? 4.527 -19.729 -15.888 1.00 44.53 137 TRP A C 1
ATOM 1171 O O . TRP A 1 137 ? 4.100 -19.297 -16.959 1.00 44.53 137 TRP A O 1
ATOM 1181 N N . LYS A 1 138 ? 4.571 -21.031 -15.615 1.00 47.34 138 LYS A N 1
ATOM 1182 C CA . LYS A 1 138 ? 3.727 -21.993 -16.317 1.00 47.34 138 LYS A CA 1
ATOM 1183 C C . LYS A 1 138 ? 2.471 -22.156 -15.466 1.00 47.34 138 LYS A C 1
ATOM 1185 O O . LYS A 1 138 ? 2.614 -22.617 -14.330 1.00 47.34 138 LYS A O 1
ATOM 1190 N N . PRO A 1 139 ? 1.270 -21.791 -15.953 1.00 43.62 139 PRO A N 1
ATOM 1191 C CA . PRO A 1 139 ? 0.050 -22.183 -15.271 1.00 43.62 139 PRO A CA 1
ATOM 1192 C C . PRO A 1 139 ? 0.090 -23.699 -15.090 1.00 43.62 139 PRO A C 1
ATOM 1194 O O . PRO A 1 139 ? 0.037 -24.440 -16.068 1.00 43.62 139 PRO A O 1
ATOM 1197 N N . LYS A 1 140 ? 0.185 -24.181 -13.850 1.00 51.09 140 LYS A N 1
ATOM 1198 C CA . LYS A 1 140 ? -0.525 -25.418 -13.540 1.00 51.09 140 LYS A CA 1
ATOM 1199 C C . LYS A 1 140 ? -1.991 -25.031 -13.612 1.00 51.09 140 LYS A C 1
ATOM 1201 O O . LYS A 1 140 ? -2.350 -24.022 -13.012 1.00 51.09 140 LYS A O 1
ATOM 1206 N N . GLU A 1 141 ? -2.793 -25.754 -14.386 1.00 43.84 141 GLU A N 1
ATOM 1207 C CA . GLU A 1 141 ? -4.242 -25.559 -14.427 1.00 43.84 141 GLU A CA 1
ATOM 1208 C C . GLU A 1 141 ? -4.758 -25.496 -12.984 1.00 43.84 141 GLU A C 1
ATOM 1210 O O . GLU A 1 141 ? -4.744 -26.484 -12.250 1.00 43.84 141 GLU A O 1
ATOM 1215 N N . ILE A 1 142 ? -5.097 -24.289 -12.523 1.00 46.72 142 ILE A N 1
ATOM 1216 C CA . ILE A 1 142 ? -5.615 -24.085 -11.178 1.00 46.72 142 ILE A CA 1
ATOM 1217 C C . ILE A 1 142 ? -7.062 -24.564 -11.248 1.00 46.72 142 ILE A C 1
ATOM 1219 O O . ILE A 1 142 ? -7.935 -23.816 -11.685 1.00 46.72 142 ILE A O 1
ATOM 1223 N N . ILE A 1 143 ? -7.302 -25.805 -10.814 1.00 49.66 143 ILE A N 1
ATOM 1224 C CA . ILE A 1 143 ? -8.623 -26.468 -10.775 1.00 49.66 143 ILE A CA 1
ATOM 1225 C C . ILE A 1 143 ? -9.690 -25.556 -10.121 1.00 49.66 143 ILE A C 1
ATOM 1227 O O . ILE A 1 143 ? -10.861 -25.548 -10.495 1.00 49.66 143 ILE A O 1
ATOM 1231 N N . PHE A 1 144 ? -9.260 -24.670 -9.219 1.00 42.78 144 PHE A N 1
ATOM 1232 C CA . PHE A 1 144 ? -10.096 -23.673 -8.549 1.00 42.78 144 PHE A CA 1
ATOM 1233 C C . PHE A 1 144 ? -10.785 -22.664 -9.490 1.00 42.78 144 PHE A C 1
ATOM 1235 O O . PHE A 1 144 ? -11.886 -22.200 -9.189 1.00 42.78 144 PHE A O 1
ATOM 1242 N N . GLN A 1 145 ? -10.156 -22.288 -10.613 1.00 43.62 145 GLN A N 1
ATOM 1243 C CA . GLN A 1 145 ? -10.759 -21.365 -11.587 1.00 43.62 145 GLN A CA 1
ATOM 1244 C C . GLN A 1 145 ? -11.780 -22.066 -12.486 1.00 43.62 145 GLN A C 1
ATOM 1246 O O . GLN A 1 145 ? -12.751 -21.432 -12.902 1.00 43.62 145 GLN A O 1
ATOM 1251 N N . THR A 1 146 ? -11.580 -23.357 -12.758 1.00 47.34 146 THR A N 1
ATOM 1252 C CA . THR A 1 146 ? -12.481 -24.158 -13.593 1.00 47.34 146 THR A CA 1
ATOM 1253 C C . THR A 1 146 ? -13.720 -24.630 -12.834 1.00 47.34 146 THR A C 1
ATOM 1255 O O . THR A 1 146 ? -14.769 -24.776 -13.452 1.00 47.34 146 THR A O 1
ATOM 1258 N N . GLU A 1 147 ? -13.643 -24.806 -11.510 1.00 46.91 147 GLU A N 1
ATOM 1259 C CA . GLU A 1 147 ?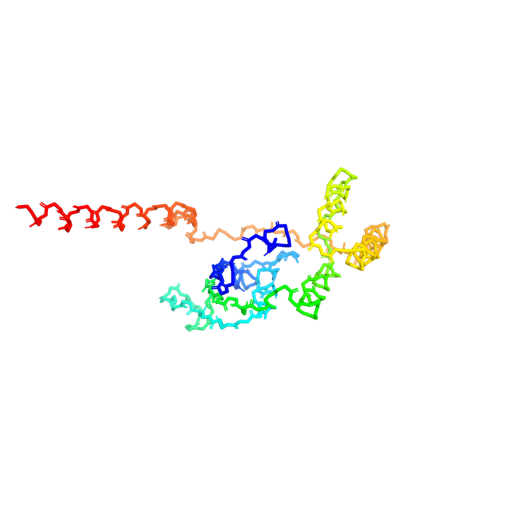 -14.776 -25.296 -10.707 1.00 46.91 147 GLU A CA 1
ATOM 1260 C C . GLU A 1 147 ? -15.623 -24.188 -10.043 1.00 46.91 147 GLU A C 1
ATOM 1262 O O . GLU A 1 147 ? -16.823 -24.382 -9.862 1.00 46.91 147 GLU A O 1
ATOM 1267 N N . TYR A 1 148 ? -15.061 -23.009 -9.709 1.00 50.72 148 TYR A N 1
ATOM 1268 C CA . TYR A 1 148 ? -15.734 -22.050 -8.803 1.00 50.72 148 TYR A CA 1
ATOM 1269 C C . TYR A 1 148 ? -15.773 -20.571 -9.248 1.00 50.72 148 TYR A C 1
ATOM 1271 O O . TYR A 1 148 ? -15.859 -19.677 -8.395 1.00 50.72 148 TYR A O 1
ATOM 1279 N N . ASN A 1 149 ? -15.779 -20.290 -10.562 1.00 54.91 149 ASN A N 1
ATOM 1280 C CA . ASN A 1 149 ? -15.853 -18.940 -11.166 1.00 54.91 149 ASN A CA 1
ATOM 1281 C C . ASN A 1 149 ? -14.792 -17.940 -10.624 1.00 54.91 149 ASN A C 1
ATOM 1283 O O . ASN A 1 149 ? -14.005 -18.237 -9.730 1.00 54.91 149 ASN A O 1
ATOM 1287 N N . SER A 1 150 ? -14.701 -16.720 -11.167 1.00 62.62 150 SER A N 1
ATOM 1288 C CA . SER A 1 150 ? -13.751 -15.721 -10.634 1.00 62.62 150 SER A CA 1
ATOM 1289 C C . SER A 1 150 ? -14.181 -15.194 -9.253 1.00 62.62 150 SER A C 1
ATOM 1291 O O . SER A 1 150 ? -15.372 -15.113 -8.948 1.00 62.62 150 SER A O 1
ATOM 1293 N N . ALA A 1 151 ? -13.224 -14.762 -8.421 1.00 58.34 151 ALA A N 1
ATOM 1294 C CA . ALA A 1 151 ? -13.509 -14.157 -7.112 1.00 58.34 151 ALA A CA 1
ATOM 1295 C C . ALA A 1 151 ? -14.487 -12.969 -7.204 1.00 58.34 151 ALA A C 1
ATOM 1297 O O . ALA A 1 151 ? -15.367 -12.818 -6.360 1.00 58.34 151 ALA A O 1
ATOM 1298 N N . LYS A 1 152 ? -14.393 -12.177 -8.281 1.00 58.16 152 LYS A N 1
ATOM 1299 C CA . LYS A 1 152 ? -15.326 -11.086 -8.597 1.00 58.16 152 LYS A CA 1
ATOM 1300 C C . LYS A 1 152 ? -16.766 -11.584 -8.729 1.00 58.16 152 LYS A C 1
ATOM 1302 O O . LYS A 1 152 ? -17.666 -11.005 -8.126 1.00 58.16 152 LYS A O 1
ATOM 1307 N N . VAL A 1 153 ? -16.970 -12.664 -9.484 1.00 61.94 153 VAL A N 1
ATOM 1308 C CA . VAL A 1 153 ? -18.294 -13.270 -9.689 1.00 61.94 153 VAL A CA 1
ATOM 1309 C C . VAL A 1 153 ? -18.844 -13.812 -8.370 1.00 61.94 153 VAL A C 1
ATOM 1311 O O . VAL A 1 153 ? -20.014 -13.589 -8.079 1.00 61.94 153 VAL A O 1
ATOM 1314 N N . ARG A 1 154 ? -18.000 -14.427 -7.529 1.00 67.50 154 ARG A N 1
ATOM 1315 C CA . ARG A 1 154 ? -18.408 -14.934 -6.206 1.00 67.50 154 ARG A CA 1
ATOM 1316 C C . ARG A 1 154 ? -18.847 -13.825 -5.247 1.00 67.50 154 ARG A C 1
ATOM 1318 O O . ARG A 1 154 ? -19.884 -13.942 -4.597 1.00 67.50 154 ARG A O 1
ATOM 1325 N N . VAL A 1 155 ? -18.089 -12.729 -5.173 1.00 68.00 155 VAL A N 1
ATOM 1326 C CA . VAL A 1 155 ? -18.451 -11.571 -4.336 1.00 68.00 155 VAL A CA 1
ATOM 1327 C C . VAL A 1 155 ? -19.758 -10.946 -4.827 1.00 68.00 155 VAL A C 1
ATOM 1329 O O . VAL A 1 155 ? -20.642 -10.660 -4.020 1.00 68.00 155 VAL A O 1
ATOM 1332 N N . GLN A 1 156 ? -19.922 -10.794 -6.144 1.00 60.28 156 GLN A N 1
ATOM 1333 C CA . GLN A 1 156 ? -21.163 -10.291 -6.736 1.00 60.28 156 GLN A CA 1
ATOM 1334 C C . GLN A 1 156 ? -22.353 -11.205 -6.426 1.00 60.28 156 GLN A C 1
ATOM 1336 O O . GLN A 1 156 ? -23.371 -10.720 -5.939 1.00 60.28 156 GLN A O 1
ATOM 1341 N N . SER A 1 157 ? -22.219 -12.521 -6.615 1.00 68.00 157 SER A N 1
ATOM 1342 C CA . SER A 1 157 ? -23.303 -13.470 -6.340 1.00 68.00 157 SER A CA 1
ATOM 1343 C C . SER A 1 157 ? -23.699 -13.486 -4.865 1.00 68.00 157 SER A C 1
ATOM 1345 O O . SER A 1 157 ? -24.884 -13.557 -4.542 1.00 68.00 157 SER A O 1
ATOM 1347 N N . GLN A 1 158 ? -22.730 -13.372 -3.954 1.00 75.31 158 GLN A N 1
ATOM 1348 C CA . GLN A 1 158 ? -22.991 -13.389 -2.516 1.00 75.31 158 GLN A CA 1
ATOM 1349 C C . GLN A 1 158 ? -23.647 -12.090 -2.023 1.00 75.31 158 GLN A C 1
ATOM 1351 O O . GLN A 1 158 ? -24.526 -12.137 -1.158 1.00 75.31 158 GLN A O 1
ATOM 1356 N N . LEU A 1 159 ? -23.280 -10.941 -2.602 1.00 68.56 159 LEU A N 1
ATOM 1357 C CA . LEU A 1 159 ? -23.963 -9.666 -2.367 1.00 68.56 159 LEU A CA 1
ATOM 1358 C C . LEU A 1 159 ? -25.401 -9.701 -2.898 1.00 68.56 159 LEU A C 1
ATOM 1360 O O . LEU A 1 159 ? -26.321 -9.361 -2.155 1.00 68.56 159 LEU A O 1
ATOM 1364 N N . SER A 1 160 ? -25.612 -10.182 -4.128 1.00 69.69 160 SER A N 1
ATOM 1365 C CA . SER A 1 160 ? -26.948 -10.346 -4.717 1.00 69.69 160 SER A CA 1
ATOM 1366 C C . SER A 1 160 ? -27.833 -11.286 -3.892 1.00 69.69 160 SER A C 1
ATOM 1368 O O . SER A 1 160 ? -28.995 -10.970 -3.642 1.00 69.69 160 SER A O 1
ATOM 1370 N N . TYR A 1 161 ? -27.280 -12.400 -3.401 1.00 74.50 161 TYR A N 1
ATOM 1371 C CA . TYR A 1 161 ? -27.991 -13.341 -2.535 1.00 74.50 161 TYR A CA 1
ATOM 1372 C C . TYR A 1 161 ? -28.430 -12.701 -1.210 1.00 74.50 161 TYR A C 1
ATOM 1374 O O . TYR A 1 161 ? -29.595 -12.812 -0.826 1.00 74.50 161 TYR A O 1
ATOM 1382 N N . LYS A 1 162 ? -27.530 -11.986 -0.518 1.00 80.31 162 LYS A N 1
ATOM 1383 C CA . LYS A 1 162 ? -27.869 -11.286 0.735 1.00 80.31 162 LYS A CA 1
ATOM 1384 C C . LYS A 1 162 ? -28.923 -10.197 0.521 1.00 80.31 162 LYS A C 1
ATOM 1386 O O . LYS A 1 162 ? -29.806 -10.037 1.367 1.00 80.31 162 LYS A O 1
ATOM 1391 N N . LEU A 1 163 ? -28.858 -9.483 -0.605 1.00 71.31 163 LEU A N 1
ATOM 1392 C CA . LEU A 1 163 ? -29.869 -8.492 -0.974 1.00 71.31 163 LEU A CA 1
ATOM 1393 C C . LEU A 1 163 ? -31.243 -9.155 -1.150 1.00 71.31 163 LEU A C 1
ATOM 1395 O O . LEU A 1 163 ? -32.219 -8.711 -0.550 1.00 71.31 163 LEU A O 1
ATOM 1399 N N . GLY A 1 164 ? -31.300 -10.264 -1.896 1.00 69.25 164 GLY A N 1
ATOM 1400 C CA . GLY A 1 164 ? -32.529 -11.030 -2.115 1.00 69.25 164 GLY A CA 1
ATOM 1401 C C . GLY A 1 164 ? -33.136 -11.577 -0.820 1.00 69.25 164 GLY A C 1
ATOM 1402 O O . GLY A 1 164 ? -34.334 -11.430 -0.594 1.00 69.25 164 GLY A O 1
ATOM 1403 N N . GLN A 1 165 ? -32.314 -12.129 0.078 1.00 72.56 165 GLN A N 1
ATOM 1404 C CA . GLN A 1 165 ? -32.765 -12.580 1.403 1.00 72.56 165 GLN A CA 1
ATOM 1405 C C . GLN A 1 165 ? -33.360 -11.430 2.226 1.00 72.56 165 GLN A C 1
ATOM 1407 O O . GLN A 1 165 ? -34.438 -11.571 2.800 1.00 72.56 165 GLN A O 1
ATOM 1412 N N . THR A 1 166 ? -32.702 -10.269 2.226 1.00 76.69 166 THR A N 1
ATOM 1413 C CA . THR A 1 166 ? -33.193 -9.068 2.923 1.00 76.69 166 THR A CA 1
ATOM 1414 C C . THR A 1 166 ? -34.541 -8.605 2.361 1.00 76.69 166 THR A C 1
ATOM 1416 O O . THR A 1 166 ? -35.453 -8.280 3.120 1.00 76.69 166 THR A O 1
ATOM 1419 N N . MET A 1 167 ? -34.703 -8.627 1.035 1.00 70.19 167 MET A N 1
ATOM 1420 C CA . MET A 1 167 ? -35.966 -8.280 0.381 1.00 70.19 167 MET A CA 1
ATOM 1421 C C . MET A 1 167 ? -37.096 -9.253 0.740 1.00 70.19 167 MET A C 1
ATOM 1423 O O . MET A 1 167 ? -38.206 -8.809 1.019 1.00 70.19 167 MET A O 1
ATOM 1427 N N . ILE A 1 168 ? -36.823 -10.561 0.788 1.00 76.19 168 ILE A N 1
ATOM 1428 C CA . ILE A 1 168 ? -37.818 -11.577 1.169 1.00 76.19 168 ILE A CA 1
ATOM 1429 C C . ILE A 1 168 ? -38.250 -11.399 2.627 1.00 76.19 168 ILE A C 1
ATOM 1431 O O . ILE A 1 168 ? -39.447 -11.428 2.912 1.00 76.19 168 ILE A O 1
ATOM 1435 N N . ILE A 1 169 ? -37.300 -11.185 3.541 1.00 76.69 169 ILE A N 1
ATOM 1436 C CA . ILE A 1 169 ? -37.591 -10.937 4.961 1.00 76.69 169 ILE A CA 1
ATOM 1437 C C . ILE A 1 169 ? -38.497 -9.709 5.110 1.00 76.69 169 ILE A C 1
ATOM 1439 O O . ILE A 1 169 ? -39.520 -9.786 5.784 1.00 76.69 169 ILE A O 1
ATOM 1443 N N . ASN A 1 170 ? -38.181 -8.614 4.418 1.00 67.75 170 ASN A N 1
ATOM 1444 C CA . ASN A 1 170 ? -38.977 -7.387 4.481 1.00 67.75 170 ASN A CA 1
ATOM 1445 C C . ASN A 1 170 ? -40.332 -7.500 3.761 1.00 67.75 170 ASN A C 1
ATOM 1447 O O . ASN A 1 170 ? -41.269 -6.803 4.133 1.00 67.75 170 ASN A O 1
ATOM 1451 N N . SER A 1 171 ? -40.468 -8.390 2.771 1.00 68.00 171 SER A N 1
ATOM 1452 C CA . SER A 1 171 ? -41.741 -8.627 2.070 1.00 68.00 171 SER A CA 1
ATOM 1453 C C . SER A 1 171 ? -42.779 -9.396 2.895 1.00 68.00 171 SER A C 1
ATOM 1455 O O . SER A 1 171 ? -43.960 -9.355 2.570 1.00 68.00 171 SER A O 1
ATOM 1457 N N . LYS A 1 172 ? -42.353 -10.091 3.959 1.00 60.62 172 LYS A N 1
ATOM 1458 C CA . LYS A 1 172 ? -43.232 -10.855 4.864 1.00 60.62 172 LYS A CA 1
ATOM 1459 C C . LYS A 1 172 ? -43.700 -10.053 6.086 1.00 60.62 172 LYS A C 1
ATOM 1461 O O . LYS A 1 172 ? -44.402 -10.606 6.926 1.00 60.62 172 LYS A O 1
ATOM 1466 N N . SER A 1 173 ? -43.303 -8.784 6.187 1.00 55.47 173 SER A N 1
ATOM 1467 C CA . SER A 1 173 ? -43.626 -7.881 7.302 1.00 55.47 173 SER A CA 1
ATOM 1468 C C . SER A 1 173 ? -44.710 -6.848 6.948 1.00 55.47 173 SER A C 1
ATOM 1470 O O . SER A 1 173 ? -44.755 -5.788 7.571 1.00 55.47 173 SER A O 1
ATOM 1472 N N . ILE A 1 174 ? -45.553 -7.138 5.946 1.00 44.59 174 ILE A N 1
ATOM 1473 C CA . ILE A 1 174 ? -46.747 -6.356 5.573 1.00 44.59 174 ILE A CA 1
ATOM 1474 C C . ILE A 1 174 ? -47.991 -7.190 5.863 1.00 44.59 174 ILE A C 1
ATOM 1476 O O . ILE A 1 174 ? -47.993 -8.374 5.453 1.00 44.59 174 ILE A O 1
#

Secondary structure (DSSP, 8-state):
-TTTGGGPPTT-EEEE--TTHHHH---TTTTHHHHHHHT--EEEEE---TT-SS-TT--S-EEEEE-TTTT-HHHHHHHHHGGGSPPSSPPPHHHHHHHHHHHHHHH-HHHHHHHHHHHHHHHHHHHTT-S-----------HHHHHS--HHHHHHHHHHHHHHHHHHHHHT--